Protein AF-A0A2D8MEF8-F1 (afdb_monomer_lite)

Foldseek 3Di:
DDPVVCVVVLVVCVVVVQADPVRHGDPVVVVVVVVVVVVVVPDDDPDDPPDDDDDPPPPPPPPDD

pLDDT: mean 83.23, std 14.79, range [50.5, 98.06]

Radius of gyration: 17.58 Å; chains: 1; bounding box: 36×21×43 Å

Structure (mmCIF, N/CA/C/O backbone):
data_AF-A0A2D8MEF8-F1
#
_entry.id   AF-A0A2D8MEF8-F1
#
loop_
_atom_site.group_PDB
_atom_site.id
_atom_site.type_symbol
_atom_site.label_atom_id
_atom_site.label_alt_id
_atom_site.label_comp_id
_atom_site.label_asym_id
_atom_site.label_entity_id
_atom_site.label_seq_id
_atom_site.pdbx_PDB_ins_code
_atom_site.Cartn_x
_atom_site.Cartn_y
_atom_site.Cartn_z
_atom_site.occupancy
_atom_site.B_iso_or_equiv
_atom_site.auth_seq_id
_atom_site.auth_comp_id
_atom_site.auth_asym_id
_atom_site.auth_atom_id
_atom_site.pdbx_PDB_model_num
ATOM 1 N N . MET A 1 1 ? 13.201 11.119 16.481 1.00 51.69 1 MET A N 1
ATOM 2 C CA . MET A 1 1 ? 12.108 11.650 15.638 1.00 51.69 1 MET A CA 1
ATOM 3 C C . MET A 1 1 ? 10.802 11.386 16.367 1.00 51.69 1 MET A C 1
ATOM 5 O O . MET A 1 1 ? 10.581 10.247 16.755 1.00 51.69 1 MET A O 1
ATOM 9 N N . SER A 1 2 ? 10.008 12.421 16.654 1.00 56.38 2 SER A N 1
ATOM 10 C CA . SER A 1 2 ? 8.734 12.269 17.373 1.00 56.38 2 SER A CA 1
ATOM 11 C C . SER A 1 2 ? 7.715 11.536 16.495 1.00 56.38 2 SER A C 1
ATOM 13 O O . SER A 1 2 ? 7.590 11.851 15.312 1.00 56.38 2 SER A O 1
ATOM 15 N N . GLY A 1 3 ? 6.977 10.577 17.062 1.00 62.56 3 GLY 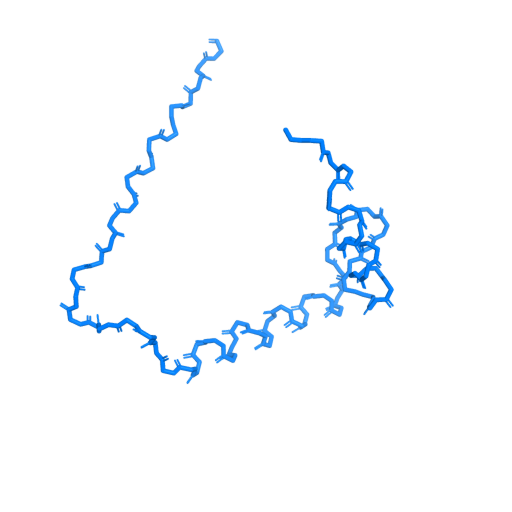A N 1
ATOM 16 C CA . GLY A 1 3 ? 5.918 9.839 16.358 1.00 62.56 3 GLY A CA 1
ATOM 17 C C . GLY A 1 3 ? 4.812 10.734 15.779 1.00 62.56 3 GLY A C 1
ATOM 18 O O . GLY A 1 3 ? 4.131 10.329 14.843 1.00 62.56 3 GLY A O 1
ATOM 19 N N . ALA A 1 4 ? 4.705 11.983 16.250 1.00 71.69 4 ALA A N 1
ATOM 20 C CA . ALA A 1 4 ? 3.708 12.961 15.817 1.00 71.69 4 ALA A CA 1
ATOM 21 C C . ALA A 1 4 ? 3.743 13.285 14.310 1.00 71.69 4 ALA A C 1
ATOM 23 O O . ALA A 1 4 ? 2.710 13.621 13.737 1.00 71.69 4 ALA A O 1
ATOM 24 N N . HIS A 1 5 ? 4.895 13.150 13.641 1.00 80.94 5 HIS A N 1
ATOM 25 C CA . HIS A 1 5 ? 4.996 13.420 12.199 1.00 80.94 5 HIS A CA 1
ATOM 26 C C . HIS A 1 5 ? 4.245 12.396 11.338 1.00 80.94 5 HIS A C 1
ATOM 28 O O . HIS A 1 5 ? 3.839 12.715 10.223 1.00 80.94 5 HIS A O 1
ATOM 34 N N . PHE A 1 6 ? 4.046 11.178 11.848 1.00 87.06 6 PHE A N 1
ATOM 35 C CA . PHE A 1 6 ? 3.393 10.097 11.109 1.00 87.06 6 PHE A CA 1
ATOM 36 C C . PHE A 1 6 ? 1.893 10.000 11.390 1.00 87.06 6 PHE A C 1
ATOM 38 O O . PHE A 1 6 ? 1.188 9.302 10.666 1.00 87.06 6 PHE A O 1
ATOM 45 N N . GLU A 1 7 ? 1.379 10.711 12.393 1.00 91.12 7 GLU A N 1
ATOM 46 C CA . GLU A 1 7 ? -0.040 10.662 12.756 1.00 91.12 7 GLU A CA 1
ATOM 47 C C . GLU A 1 7 ? -0.993 11.101 11.633 1.00 91.12 7 GLU A C 1
ATOM 49 O O . GLU A 1 7 ? -2.007 10.428 11.434 1.00 91.12 7 GLU A O 1
ATOM 54 N N . PRO A 1 8 ? -0.692 12.134 10.817 1.00 94.62 8 PRO A N 1
ATOM 55 C CA . PRO A 1 8 ? -1.531 12.459 9.665 1.00 94.62 8 PRO A CA 1
ATOM 56 C C . PRO A 1 8 ? -1.628 11.301 8.663 1.00 94.62 8 PRO A C 1
ATOM 58 O O . PRO A 1 8 ? -2.716 10.995 8.177 1.00 94.62 8 PRO A O 1
ATOM 61 N N . MET A 1 9 ? -0.504 10.625 8.406 1.00 94.88 9 MET A N 1
ATOM 62 C CA . MET A 1 9 ? -0.438 9.467 7.515 1.00 94.88 9 MET A CA 1
ATOM 63 C C . MET 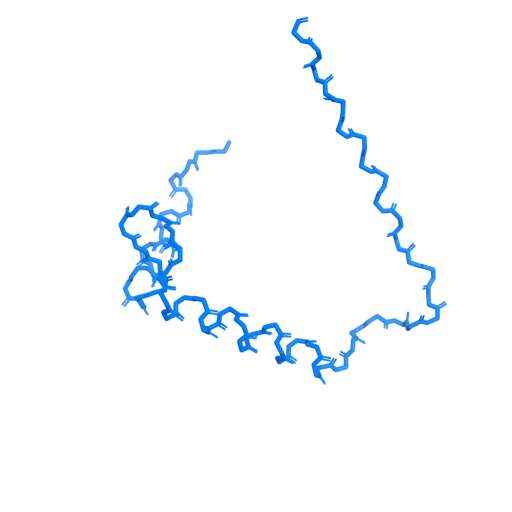A 1 9 ? -1.210 8.281 8.099 1.00 94.88 9 MET A C 1
ATOM 65 O O . MET A 1 9 ? -2.044 7.700 7.409 1.00 94.88 9 MET A O 1
ATOM 69 N N . LYS A 1 10 ? -0.987 7.943 9.375 1.00 94.31 10 LYS A N 1
ATOM 70 C CA . LYS A 1 10 ? -1.701 6.850 10.051 1.00 94.31 10 LYS A CA 1
ATOM 71 C C . LYS A 1 10 ? -3.206 7.083 10.063 1.00 94.31 10 LYS A C 1
ATOM 73 O O . LYS A 1 10 ? -3.959 6.172 9.739 1.00 94.31 10 LYS A O 1
ATOM 78 N N . ARG A 1 11 ? -3.652 8.305 10.367 1.00 95.75 11 ARG A N 1
ATOM 79 C CA . ARG A 1 11 ? -5.070 8.681 10.296 1.00 95.75 11 ARG A CA 1
ATOM 80 C C . ARG A 1 11 ? -5.647 8.426 8.905 1.00 95.75 11 ARG A C 1
ATOM 82 O O . ARG A 1 11 ? -6.656 7.742 8.810 1.00 95.75 11 ARG A O 1
ATOM 89 N N . SER A 1 12 ? -4.973 8.874 7.845 1.00 96.75 12 SER A N 1
ATOM 90 C CA . SER A 1 12 ? -5.427 8.620 6.472 1.00 96.75 12 SER A CA 1
ATOM 91 C C . SER A 1 12 ? -5.508 7.121 6.146 1.00 96.75 12 SER A C 1
ATOM 93 O O . SER A 1 12 ? -6.460 6.667 5.516 1.00 96.75 12 SER A O 1
ATOM 95 N N . LEU A 1 13 ? -4.543 6.317 6.603 1.00 96.62 13 LEU A N 1
ATOM 96 C CA . LEU A 1 13 ? -4.562 4.866 6.392 1.00 96.62 13 LEU A CA 1
ATOM 97 C C . LEU A 1 13 ? -5.694 4.171 7.169 1.00 96.62 13 LEU A C 1
ATOM 99 O O . LEU A 1 13 ? -6.283 3.224 6.646 1.00 96.62 13 LEU A O 1
ATOM 103 N N . ARG A 1 14 ? -6.030 4.653 8.374 1.00 96.94 14 ARG A N 1
ATOM 104 C CA . ARG A 1 14 ? -7.189 4.179 9.152 1.00 96.94 14 ARG A CA 1
ATOM 105 C C . ARG A 1 14 ? -8.512 4.568 8.496 1.00 96.94 14 ARG A C 1
ATOM 107 O O . ARG A 1 14 ? -9.390 3.724 8.380 1.00 96.94 14 ARG A O 1
ATOM 114 N N . GLU A 1 15 ? -8.645 5.804 8.014 1.00 96.88 15 GLU A N 1
ATOM 115 C CA . GLU A 1 15 ? -9.834 6.281 7.281 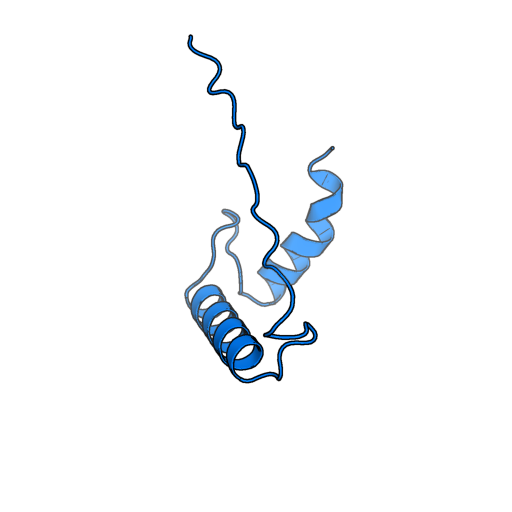1.00 96.88 15 GLU A CA 1
ATOM 116 C C . GLU A 1 15 ? -10.088 5.459 6.010 1.00 96.88 15 GLU A C 1
ATOM 118 O O . GLU A 1 15 ? -11.231 5.177 5.663 1.00 96.88 15 GLU A O 1
ATOM 123 N N . ARG A 1 16 ? -9.016 5.008 5.351 1.00 96.50 16 ARG A N 1
ATOM 124 C CA . ARG A 1 16 ? -9.074 4.088 4.204 1.00 96.50 16 ARG A CA 1
ATOM 125 C C . ARG A 1 16 ? -9.310 2.624 4.599 1.00 96.50 16 ARG A C 1
ATOM 127 O O . ARG A 1 16 ? -9.376 1.772 3.718 1.00 96.50 16 ARG A O 1
ATOM 134 N N . GLY A 1 17 ? -9.378 2.312 5.893 1.00 97.44 17 GLY A N 1
ATOM 135 C CA . GLY A 1 17 ? -9.563 0.956 6.412 1.00 97.44 17 GLY A CA 1
ATOM 136 C C . GLY A 1 17 ? -8.372 0.021 6.190 1.00 97.44 17 GLY A C 1
ATOM 137 O O . GLY A 1 17 ? -8.537 -1.192 6.291 1.00 97.44 17 GLY A O 1
ATOM 138 N N . LEU A 1 18 ? -7.184 0.548 5.872 1.00 97.56 18 LEU A N 1
ATOM 139 C CA . LEU A 1 18 ? -5.994 -0.256 5.561 1.00 97.56 18 LEU A CA 1
ATOM 140 C C . LEU A 1 18 ? -5.227 -0.682 6.812 1.00 97.56 18 LEU A C 1
ATOM 142 O O . LEU A 1 18 ? -4.584 -1.730 6.811 1.00 97.56 18 LEU A O 1
ATOM 146 N N . ILE A 1 19 ? -5.293 0.122 7.873 1.00 97.62 19 ILE A N 1
ATOM 147 C CA . ILE A 1 19 ? -4.734 -0.223 9.181 1.00 97.62 19 ILE A CA 1
ATOM 148 C C . ILE A 1 19 ? -5.777 -0.036 10.284 1.00 97.62 19 ILE A C 1
ATOM 150 O O . ILE A 1 19 ? -6.663 0.813 10.173 1.00 97.62 19 ILE A O 1
ATOM 154 N N . GLY A 1 20 ? -5.666 -0.836 11.339 1.00 95.38 20 GLY A N 1
ATOM 155 C CA . GLY A 1 20 ? -6.497 -0.768 12.532 1.00 95.38 20 GLY A CA 1
ATOM 156 C C . GLY A 1 20 ? -6.090 0.350 13.493 1.00 95.38 20 GLY A C 1
ATOM 157 O O . GLY A 1 20 ? -5.124 1.092 13.287 1.00 95.38 20 GLY A O 1
ATOM 158 N N . SER A 1 21 ? -6.839 0.465 14.589 1.00 92.62 21 SER A N 1
ATOM 159 C CA . SER A 1 21 ? -6.509 1.356 15.710 1.00 92.62 21 SER A CA 1
ATOM 160 C C . SER A 1 21 ? -5.232 0.942 16.451 1.00 92.62 21 SER A C 1
ATOM 162 O O . SER A 1 21 ? -4.629 1.771 17.124 1.00 92.62 21 SER A O 1
ATOM 164 N N . ASP A 1 22 ? -4.805 -0.310 16.294 1.00 94.69 22 ASP A N 1
ATOM 165 C CA . ASP A 1 22 ? -3.569 -0.890 16.823 1.00 94.69 22 ASP A CA 1
ATOM 166 C C . ASP A 1 22 ? -2.362 -0.726 15.877 1.00 94.69 22 ASP A C 1
ATOM 168 O O . ASP A 1 22 ? -1.315 -1.333 16.098 1.00 94.69 22 ASP A O 1
ATOM 172 N N . ASP A 1 23 ? -2.508 0.082 14.819 1.00 93.38 23 ASP A N 1
ATOM 173 C CA . ASP A 1 23 ? -1.506 0.312 13.771 1.00 93.38 23 ASP A CA 1
ATOM 174 C C . 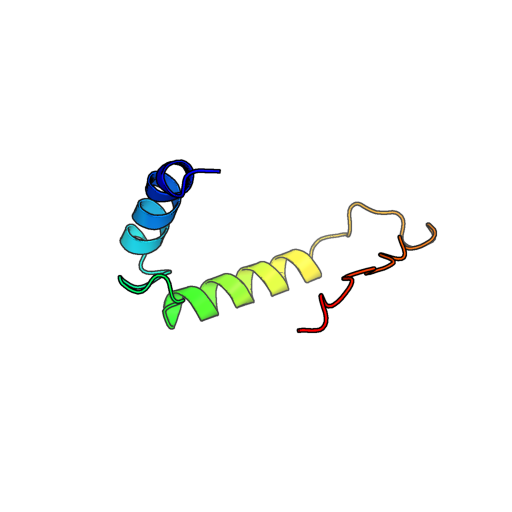ASP A 1 23 ? -1.097 -0.946 12.981 1.00 93.38 23 ASP A C 1
ATOM 176 O O . ASP A 1 23 ? -0.074 -0.942 12.290 1.00 93.38 23 ASP A O 1
ATOM 180 N N . ARG A 1 24 ? -1.896 -2.020 13.027 1.00 96.25 24 ARG A N 1
ATOM 181 C CA . ARG A 1 24 ? -1.679 -3.229 12.217 1.00 96.25 24 ARG A CA 1
ATOM 182 C C . ARG A 1 24 ? -2.484 -3.203 10.928 1.00 96.25 24 ARG A C 1
ATOM 184 O O . ARG A 1 24 ? -3.511 -2.539 10.851 1.00 96.25 24 ARG A O 1
ATOM 191 N N . LEU A 1 25 ? -2.023 -3.933 9.910 1.00 97.12 25 LEU A N 1
ATOM 192 C CA . LEU A 1 25 ? -2.783 -4.097 8.669 1.00 97.12 25 LEU A CA 1
ATOM 193 C C . LEU A 1 25 ? -4.097 -4.828 8.945 1.00 97.12 25 LEU A C 1
ATOM 195 O O . LEU A 1 25 ? -4.135 -5.811 9.682 1.00 97.12 25 LEU A O 1
ATOM 199 N N . THR A 1 26 ? -5.161 -4.356 8.310 1.00 98.00 26 THR A N 1
ATOM 200 C CA . THR A 1 26 ? -6.413 -5.105 8.196 1.00 98.00 26 THR A CA 1
ATOM 201 C C . THR A 1 26 ? -6.313 -6.109 7.042 1.00 98.00 26 THR A C 1
ATOM 203 O O . THR A 1 26 ? -5.365 -6.071 6.253 1.00 98.00 26 THR A O 1
ATOM 206 N N . GLU A 1 27 ? -7.324 -6.962 6.866 1.00 97.75 27 GLU A N 1
ATOM 207 C CA . GLU A 1 27 ? -7.444 -7.813 5.670 1.00 97.75 27 GLU A CA 1
ATOM 208 C C . GLU A 1 27 ? -7.430 -6.988 4.369 1.00 97.75 27 GLU A C 1
ATOM 210 O O . GLU A 1 27 ? -6.733 -7.322 3.410 1.00 97.75 27 GLU A O 1
ATOM 215 N N . ALA A 1 28 ? -8.129 -5.846 4.357 1.00 97.44 28 ALA A N 1
ATOM 216 C CA . ALA A 1 28 ? -8.112 -4.917 3.228 1.00 97.44 28 ALA A CA 1
ATOM 217 C C . ALA A 1 28 ? -6.719 -4.297 3.021 1.00 97.44 28 ALA A C 1
ATOM 219 O O . ALA A 1 28 ? -6.263 -4.155 1.885 1.00 97.44 28 ALA A O 1
ATOM 220 N N . GLY A 1 29 ? -6.014 -3.983 4.112 1.00 97.94 29 GLY A N 1
ATOM 221 C CA . GLY A 1 29 ? -4.618 -3.551 4.092 1.00 97.94 29 GLY A CA 1
ATOM 222 C C . GLY A 1 29 ? -3.688 -4.582 3.459 1.00 97.94 29 GLY A C 1
ATOM 223 O O . GLY A 1 29 ? -2.880 -4.236 2.597 1.00 97.94 29 GLY A O 1
ATOM 224 N N . HIS A 1 30 ? -3.833 -5.853 3.836 1.00 98.06 30 HIS A N 1
ATOM 225 C CA . HIS A 1 30 ? -3.071 -6.960 3.262 1.00 98.06 30 HIS A CA 1
ATOM 226 C C . HIS A 1 30 ? -3.353 -7.149 1.769 1.00 98.06 30 HIS A C 1
ATOM 228 O O . HIS A 1 30 ? -2.410 -7.264 0.983 1.00 98.06 30 HIS A O 1
ATOM 234 N N . ALA A 1 31 ? -4.625 -7.136 1.363 1.00 97.69 31 ALA A N 1
ATOM 235 C CA . ALA A 1 31 ? -5.009 -7.239 -0.042 1.00 97.69 31 ALA A CA 1
ATOM 236 C C . ALA A 1 31 ? -4.445 -6.074 -0.873 1.00 97.69 31 ALA A C 1
ATOM 238 O O . ALA A 1 31 ? -3.856 -6.297 -1.932 1.00 97.69 31 ALA A O 1
ATOM 239 N N . HIS A 1 32 ? -4.551 -4.842 -0.365 1.00 97.06 32 HIS A N 1
ATOM 240 C CA . HIS A 1 32 ? -4.018 -3.654 -1.031 1.00 97.06 32 HIS A CA 1
ATOM 241 C C . HIS A 1 32 ? -2.492 -3.704 -1.172 1.00 97.06 32 HIS A C 1
ATOM 243 O O . HIS A 1 32 ? -1.964 -3.435 -2.249 1.00 97.06 32 HIS A O 1
ATOM 249 N N . ALA A 1 33 ? -1.777 -4.092 -0.111 1.00 96.56 33 ALA A N 1
ATOM 250 C CA . ALA A 1 33 ? -0.323 -4.227 -0.151 1.00 96.56 33 ALA A CA 1
ATOM 251 C C . ALA A 1 33 ? 0.124 -5.297 -1.157 1.00 96.56 33 ALA A C 1
ATOM 253 O O . ALA A 1 33 ? 1.108 -5.102 -1.867 1.00 96.56 33 ALA A O 1
ATOM 254 N N . ARG A 1 34 ? -0.609 -6.413 -1.249 1.00 97.19 34 ARG A N 1
ATOM 255 C CA . ARG A 1 34 ? -0.319 -7.477 -2.212 1.00 97.19 34 ARG A CA 1
ATOM 256 C C . ARG A 1 34 ? -0.506 -7.009 -3.653 1.00 97.19 34 ARG A C 1
ATOM 258 O O . ARG A 1 34 ? 0.405 -7.204 -4.449 1.00 97.19 34 ARG A O 1
ATOM 265 N N . ALA A 1 35 ? -1.618 -6.335 -3.947 1.00 95.94 35 ALA A N 1
ATOM 266 C CA . ALA A 1 35 ? -1.857 -5.742 -5.262 1.00 95.94 35 ALA A CA 1
ATOM 267 C C . ALA A 1 35 ? -0.737 -4.760 -5.646 1.00 95.94 35 ALA A C 1
ATOM 269 O O . ALA A 1 35 ? -0.156 -4.883 -6.716 1.00 95.94 35 ALA A O 1
ATOM 270 N N . LEU A 1 36 ? -0.343 -3.874 -4.724 1.00 95.31 36 LEU A N 1
ATOM 271 C CA . LEU A 1 36 ? 0.750 -2.926 -4.952 1.00 95.31 36 LEU A CA 1
ATOM 272 C C . LEU A 1 36 ? 2.085 -3.629 -5.258 1.00 95.31 36 LEU A C 1
ATOM 274 O O . LEU A 1 36 ? 2.844 -3.184 -6.114 1.00 95.31 36 LEU A O 1
ATOM 278 N N . ILE A 1 37 ? 2.396 -4.724 -4.559 1.00 93.62 37 ILE A N 1
ATOM 279 C CA . ILE A 1 37 ? 3.613 -5.507 -4.816 1.00 93.62 37 ILE A CA 1
ATOM 280 C C . ILE A 1 37 ? 3.564 -6.151 -6.204 1.00 93.62 37 ILE A C 1
ATOM 282 O O . ILE A 1 37 ? 4.578 -6.155 -6.902 1.00 93.62 37 ILE A O 1
ATOM 286 N N . ASP A 1 38 ? 2.419 -6.701 -6.600 1.00 93.06 38 ASP A N 1
ATOM 287 C CA . ASP A 1 38 ? 2.261 -7.345 -7.905 1.00 93.06 38 ASP A CA 1
ATOM 288 C C . ASP A 1 38 ? 2.325 -6.317 -9.051 1.00 93.06 38 ASP A C 1
ATOM 290 O O . ASP A 1 38 ? 2.994 -6.568 -10.059 1.00 93.06 38 ASP A O 1
ATOM 294 N N . ASP A 1 39 ? 1.767 -5.121 -8.852 1.00 93.25 39 ASP A N 1
ATOM 295 C CA . ASP A 1 39 ? 1.904 -3.988 -9.775 1.00 93.25 39 ASP A CA 1
ATOM 296 C C . ASP A 1 39 ? 3.377 -3.579 -9.929 1.00 93.25 39 ASP A C 1
ATOM 298 O O . ASP A 1 39 ? 3.891 -3.467 -11.043 1.00 93.25 39 ASP A O 1
ATOM 302 N N . LEU A 1 40 ? 4.099 -3.427 -8.813 1.00 88.56 40 LEU A N 1
ATOM 303 C CA . LEU A 1 40 ? 5.517 -3.050 -8.818 1.00 88.56 40 LEU A CA 1
ATOM 304 C C . LEU A 1 40 ? 6.423 -4.116 -9.444 1.00 88.56 40 LEU A C 1
ATOM 306 O O . LEU A 1 40 ? 7.454 -3.776 -10.015 1.00 88.56 40 LEU A O 1
ATOM 310 N N . ARG A 1 41 ? 6.066 -5.398 -9.332 1.00 86.69 41 ARG A N 1
ATOM 311 C CA . ARG A 1 41 ? 6.787 -6.496 -9.998 1.00 86.69 41 ARG A CA 1
ATOM 312 C C . ARG A 1 41 ? 6.550 -6.525 -11.501 1.00 86.69 41 ARG A C 1
ATOM 314 O O . ARG A 1 41 ? 7.421 -6.987 -12.230 1.00 86.69 41 ARG A O 1
ATOM 321 N N . SER A 1 42 ? 5.371 -6.090 -11.930 1.00 82.06 42 SER A N 1
ATOM 322 C CA . SER A 1 42 ? 4.980 -6.048 -13.340 1.00 82.06 42 SER A CA 1
ATOM 323 C C . SER A 1 42 ? 5.506 -4.797 -14.044 1.00 82.06 42 SER A C 1
ATOM 325 O O . SER A 1 42 ? 5.643 -4.788 -15.266 1.00 82.06 42 SER A O 1
ATOM 327 N N . ALA A 1 43 ? 5.811 -3.746 -13.284 1.00 83.31 43 ALA A N 1
ATOM 328 C CA . ALA A 1 43 ? 6.442 -2.544 -13.796 1.00 83.31 43 ALA A CA 1
ATOM 329 C C . ALA A 1 43 ? 7.883 -2.821 -14.253 1.00 83.31 43 ALA A C 1
ATOM 331 O O . ALA A 1 43 ? 8.638 -3.548 -13.603 1.00 83.31 43 ALA A O 1
ATOM 332 N N . GLU A 1 44 ? 8.282 -2.196 -15.364 1.00 77.38 44 GLU A N 1
ATOM 333 C CA . GLU A 1 44 ? 9.675 -2.214 -15.796 1.00 77.38 44 GLU A CA 1
ATOM 334 C C . GLU A 1 44 ? 10.545 -1.581 -14.705 1.00 77.38 44 GLU A C 1
ATOM 336 O O . GLU A 1 44 ? 10.292 -0.463 -14.244 1.00 77.38 44 GLU A O 1
ATOM 341 N N . ALA A 1 45 ? 11.554 -2.325 -14.250 1.00 73.38 45 ALA A N 1
ATOM 342 C CA . ALA A 1 45 ? 12.434 -1.839 -13.207 1.00 73.38 45 ALA A CA 1
ATOM 343 C C . ALA A 1 45 ? 13.178 -0.592 -13.721 1.00 73.38 45 ALA A C 1
ATOM 345 O O . ALA A 1 45 ? 13.834 -0.662 -14.759 1.00 73.38 45 ALA A O 1
ATOM 346 N N . PRO A 1 46 ? 13.168 0.534 -12.985 1.00 73.88 46 PRO A N 1
ATOM 347 C CA . PRO A 1 46 ? 13.856 1.754 -13.411 1.00 73.88 46 PRO A CA 1
ATOM 348 C C . PRO A 1 46 ? 15.389 1.617 -13.378 1.00 73.88 46 PRO A C 1
ATOM 350 O O . PRO A 1 46 ? 16.108 2.551 -13.729 1.00 73.88 46 PRO A O 1
ATOM 353 N N . CYS A 1 47 ? 15.912 0.482 -12.908 1.00 70.56 47 CYS A N 1
ATOM 354 C CA . CYS A 1 47 ? 17.335 0.211 -12.808 1.00 70.56 47 CYS A CA 1
ATOM 355 C C . CYS A 1 47 ? 17.809 -0.728 -13.921 1.00 70.56 47 CYS A C 1
ATOM 357 O O . CYS A 1 47 ? 17.150 -1.706 -14.267 1.00 70.56 47 CYS A O 1
ATOM 359 N N . ASN A 1 48 ? 19.006 -0.452 -14.443 1.00 75.44 48 ASN A N 1
ATOM 360 C CA . ASN A 1 48 ? 19.659 -1.318 -15.416 1.00 75.44 48 ASN A CA 1
ATOM 361 C C . ASN A 1 48 ? 19.869 -2.723 -14.804 1.00 75.44 48 ASN A C 1
ATOM 363 O O . ASN A 1 48 ? 20.599 -2.835 -13.814 1.00 75.44 48 ASN A O 1
ATOM 367 N N . PRO A 1 49 ? 19.290 -3.794 -15.382 1.00 70.94 49 PRO A N 1
ATOM 368 C CA . PRO A 1 49 ? 19.395 -5.150 -14.840 1.00 70.94 49 PRO A CA 1
ATOM 369 C C . PRO A 1 49 ? 20.831 -5.695 -14.850 1.00 70.94 49 PRO A C 1
ATOM 371 O O . PRO A 1 49 ? 21.150 -6.594 -14.073 1.00 70.94 49 PRO A O 1
ATOM 374 N N . SER A 1 50 ? 21.700 -5.127 -15.689 1.00 77.69 50 SER A N 1
ATOM 375 C CA . SER A 1 50 ? 23.122 -5.466 -15.792 1.00 77.69 50 SER A CA 1
ATOM 376 C C . SER A 1 50 ? 24.009 -4.648 -14.848 1.00 77.69 50 SER A C 1
ATOM 378 O O . SER A 1 50 ? 25.210 -4.905 -14.763 1.00 77.69 50 SER A O 1
ATOM 380 N N . ALA A 1 51 ? 23.460 -3.649 -14.146 1.00 76.62 51 ALA A N 1
ATOM 381 C CA . ALA A 1 51 ? 24.229 -2.885 -13.174 1.00 76.62 51 ALA A CA 1
ATOM 382 C C . ALA A 1 51 ? 24.537 -3.744 -11.930 1.00 76.62 51 ALA A C 1
ATOM 384 O O . ALA A 1 51 ? 23.681 -4.513 -11.477 1.00 76.62 51 ALA A O 1
ATOM 385 N N . PRO A 1 52 ? 25.736 -3.610 -11.330 1.00 75.69 52 PRO A N 1
ATOM 386 C CA . PRO A 1 52 ? 26.068 -4.296 -10.089 1.00 75.69 52 PRO A CA 1
ATOM 387 C C . PRO A 1 52 ? 25.034 -3.986 -9.002 1.00 75.69 52 PRO A C 1
ATOM 389 O O . PRO A 1 52 ? 24.786 -2.827 -8.669 1.00 75.69 52 PRO A O 1
ATOM 392 N N . ARG A 1 53 ? 24.426 -5.030 -8.431 1.00 74.25 53 ARG A N 1
ATOM 393 C CA . ARG A 1 53 ? 23.463 -4.875 -7.337 1.00 74.25 53 ARG A CA 1
ATOM 394 C C . ARG A 1 53 ? 24.154 -4.274 -6.118 1.00 74.25 53 ARG A C 1
ATOM 396 O O . ARG A 1 53 ? 25.203 -4.761 -5.694 1.00 74.25 53 ARG A O 1
ATOM 403 N N . VAL A 1 54 ? 23.524 -3.271 -5.509 1.00 70.81 54 VAL A N 1
ATOM 404 C CA . VAL A 1 54 ? 23.969 -2.735 -4.220 1.00 70.81 54 VAL A CA 1
ATOM 405 C C . VAL A 1 54 ? 23.870 -3.847 -3.178 1.00 70.81 54 VAL A C 1
ATOM 407 O O . VAL A 1 54 ? 22.780 -4.305 -2.832 1.00 70.81 54 VAL A O 1
ATOM 410 N N . ARG A 1 55 ? 25.023 -4.294 -2.677 1.00 70.69 55 ARG A N 1
ATOM 411 C CA . ARG A 1 55 ? 25.094 -5.150 -1.495 1.00 70.69 55 ARG A CA 1
ATOM 412 C C . ARG A 1 55 ? 24.918 -4.275 -0.266 1.00 70.69 55 ARG A C 1
ATOM 414 O O . ARG A 1 55 ? 25.828 -3.552 0.128 1.00 70.69 55 ARG A O 1
ATOM 421 N N . TRP A 1 56 ? 23.743 -4.357 0.345 1.00 65.56 56 TRP A N 1
ATOM 422 C CA . TRP A 1 56 ? 23.533 -3.813 1.677 1.00 65.56 56 TRP A CA 1
ATOM 423 C C . TRP A 1 56 ? 24.297 -4.680 2.680 1.00 65.56 56 TRP A C 1
ATOM 425 O O . TRP A 1 56 ? 23.826 -5.738 3.092 1.00 65.56 56 TRP A O 1
ATOM 435 N N . ASN A 1 57 ? 25.503 -4.248 3.050 1.00 69.50 57 ASN A N 1
ATOM 436 C CA . ASN A 1 57 ? 26.23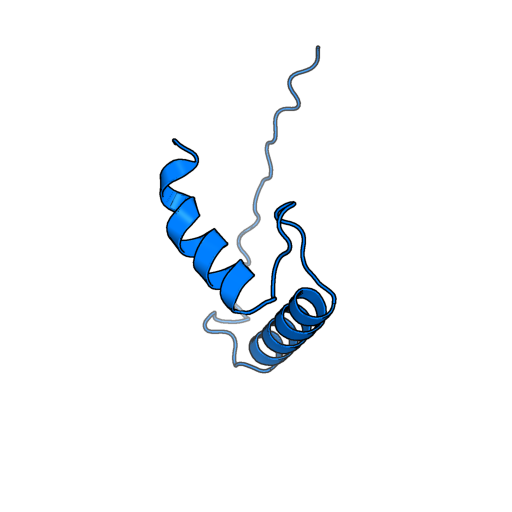4 -4.833 4.168 1.00 69.50 57 ASN A CA 1
ATOM 437 C C . ASN A 1 57 ? 25.502 -4.438 5.455 1.00 69.50 57 ASN A C 1
ATOM 439 O O . ASN A 1 57 ? 25.717 -3.357 5.996 1.00 69.50 57 ASN A O 1
ATOM 443 N N . HIS A 1 58 ? 24.585 -5.288 5.913 1.00 61.53 58 HIS A N 1
ATOM 444 C CA . HIS A 1 58 ? 23.833 -5.056 7.138 1.00 61.53 58 HIS A CA 1
ATOM 445 C C . HIS A 1 58 ? 24.735 -5.300 8.356 1.00 61.53 58 HIS A C 1
ATOM 447 O O . HIS A 1 58 ? 24.708 -6.362 8.973 1.00 61.53 58 HIS A O 1
ATOM 453 N N . THR A 1 59 ? 25.554 -4.317 8.726 1.00 62.94 59 THR A N 1
ATOM 454 C CA . THR A 1 59 ? 26.227 -4.283 10.029 1.00 62.94 59 THR A CA 1
ATOM 455 C C . THR A 1 59 ? 25.260 -3.775 11.095 1.00 62.94 59 THR A C 1
ATOM 457 O O . THR A 1 59 ? 25.473 -2.743 11.726 1.00 62.94 59 THR A O 1
ATOM 460 N N . SER A 1 60 ? 24.186 -4.524 11.353 1.00 63.31 60 SER A N 1
ATOM 461 C CA . SER A 1 60 ? 23.528 -4.414 12.653 1.00 63.31 60 SER A CA 1
ATOM 462 C C . SER A 1 60 ? 24.467 -5.028 13.680 1.00 63.31 60 SER A C 1
ATOM 464 O O . SER A 1 60 ? 24.475 -6.245 13.874 1.00 63.31 60 SER A O 1
ATOM 466 N N . GLN A 1 61 ? 25.291 -4.204 14.324 1.00 58.44 61 GLN A N 1
ATOM 467 C CA . GLN A 1 61 ? 25.902 -4.618 15.575 1.00 58.44 61 GLN A CA 1
ATOM 468 C C . GLN A 1 61 ? 24.759 -4.919 16.545 1.00 58.44 61 GLN A C 1
ATOM 470 O O . GLN A 1 61 ? 24.093 -4.015 17.048 1.00 58.44 61 GLN A O 1
ATOM 475 N N . GLN A 1 62 ? 24.496 -6.206 16.766 1.00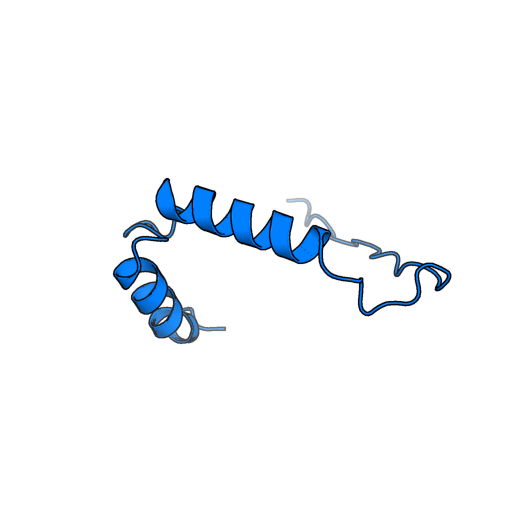 58.84 62 GLN A N 1
ATOM 476 C CA . GLN A 1 62 ? 23.738 -6.645 17.922 1.00 58.84 62 GLN A CA 1
ATOM 477 C C . GLN A 1 62 ? 24.522 -6.159 19.143 1.00 58.84 62 GLN A C 1
ATOM 479 O O . GLN A 1 62 ? 25.585 -6.700 19.448 1.00 58.84 62 GLN A O 1
ATOM 484 N N . ARG A 1 63 ? 24.037 -5.102 19.807 1.00 57.09 63 ARG A N 1
ATOM 485 C CA . ARG A 1 63 ? 24.456 -4.778 21.174 1.00 57.09 63 ARG A CA 1
ATOM 486 C C . ARG A 1 63 ? 24.205 -6.039 21.997 1.00 57.09 63 ARG A C 1
ATOM 488 O O . ARG A 1 63 ? 23.054 -6.383 22.251 1.00 57.09 63 ARG A O 1
ATOM 495 N N . ARG A 1 64 ? 25.272 -6.770 22.321 1.00 58.56 64 ARG A N 1
ATOM 496 C CA . ARG A 1 64 ? 25.218 -7.833 23.322 1.00 58.56 64 ARG A CA 1
ATOM 497 C C . ARG A 1 64 ? 24.976 -7.156 24.672 1.00 58.56 64 ARG A C 1
ATOM 499 O O . ARG A 1 64 ? 25.589 -6.122 24.941 1.00 58.56 64 ARG A O 1
ATOM 506 N N . HIS A 1 65 ? 24.006 -7.702 25.400 1.00 50.50 65 HIS A N 1
ATOM 507 C CA . HIS A 1 65 ? 23.670 -7.357 26.778 1.00 50.50 65 HIS A CA 1
ATOM 508 C C . HIS A 1 65 ? 24.886 -7.449 27.699 1.00 50.50 65 HIS A C 1
ATOM 510 O O . HIS A 1 65 ? 25.742 -8.327 27.438 1.00 50.50 65 HIS A O 1
#

Sequence (65 aa):
MSGAHFEPMKRSLRERGLIGSDDRLTEAGHAHARALIDDLRSAEAPCNPSAPRVRWNHTSQQRRH

Secondary structure (DSSP, 8-state):
--GGGTHHHHHHHHHTTSB-TTS-B-HHHHHHHHHHHHHHHHSPPSS-TTSPP------------